Protein AF-A0A7I5ED40-F1 (afdb_monomer)

Nearest PDB structures (foldseek):
  3a6n-assembly1_A  TM=9.784E-01  e=9.076E-09  Homo sapiens
  8yti-assembly1_A  TM=9.655E-01  e=1.254E-08  Homo sapiens
  3azn-assembly1_E  TM=9.801E-01  e=4.278E-08  Homo sapiens
  7yyh-assembly1_E  TM=9.742E-01  e=5.539E-08  Homo sapiens
  7e8d-assembly1_E  TM=8.946E-01  e=2.551E-08  Homo sapiens

Solvent-accessible surface area (backbone atoms only — not comparable to full-atom values): 11734 Å² total; per-residue (Å²): 132,89,80,88,87,79,78,85,87,82,90,80,88,88,85,89,80,82,85,76,82,83,89,76,94,70,81,82,79,78,78,78,77,74,78,75,53,65,65,67,62,47,49,56,58,45,53,80,61,69,73,79,70,78,92,77,85,72,79,82,70,79,73,77,72,72,58,89,61,54,60,57,64,49,51,54,65,43,63,75,72,50,91,71,86,84,70,63,64,67,67,52,55,48,53,56,50,52,54,49,51,53,56,29,57,77,66,72,52,87,70,89,82,80,81,54,74,68,59,56,47,52,51,48,55,54,52,50,52,53,48,52,59,51,49,54,53,18,46,53,48,18,46,74,71,77,36,92,66,69,52,74,68,30,49,57,48,47,37,55,74,74,63,67,55,63,76,80,70,70,84,79,78,89,126

Structure (mmCIF, N/CA/C/O backbone):
data_AF-A0A7I5ED40-F1
#
_entry.id   AF-A0A7I5ED40-F1
#
loop_
_atom_site.group_PDB
_atom_site.id
_atom_site.type_symbol
_atom_site.label_atom_id
_atom_site.label_alt_id
_atom_site.label_comp_id
_atom_site.label_asym_id
_atom_site.label_entity_id
_atom_site.label_seq_id
_atom_site.pdbx_PDB_ins_code
_atom_site.Cartn_x
_atom_site.Cartn_y
_atom_site.Cartn_z
_atom_site.occupancy
_atom_site.B_iso_or_equiv
_atom_site.auth_seq_id
_atom_site.auth_comp_id
_atom_site.auth_asym_id
_atom_site.auth_atom_id
_atom_site.pdbx_PDB_model_num
ATOM 1 N N . MET A 1 1 ? -48.428 48.234 -7.638 1.00 41.47 1 MET A N 1
ATOM 2 C CA . MET A 1 1 ? -49.294 48.737 -6.546 1.00 41.47 1 MET A CA 1
ATOM 3 C C . MET A 1 1 ? -48.437 49.280 -5.404 1.00 41.47 1 MET A C 1
ATOM 5 O O . MET A 1 1 ? -47.266 48.934 -5.317 1.00 41.47 1 MET A O 1
ATOM 9 N N . VAL A 1 2 ? -49.031 50.152 -4.584 1.00 38.06 2 VAL A N 1
ATOM 10 C CA . VAL A 1 2 ? -48.532 50.754 -3.324 1.00 38.06 2 VAL A CA 1
ATOM 11 C C . VAL A 1 2 ? -47.872 49.691 -2.410 1.00 38.06 2 VAL A C 1
ATOM 13 O O . VAL A 1 2 ? -48.430 48.608 -2.305 1.00 38.06 2 VAL A O 1
ATOM 16 N N . CYS A 1 3 ? -46.697 49.815 -1.767 1.00 26.78 3 CYS A N 1
ATOM 17 C CA . CYS A 1 3 ? -45.784 50.915 -1.377 1.00 26.78 3 CYS A CA 1
ATOM 18 C C . CYS A 1 3 ? -46.059 51.608 -0.014 1.00 26.78 3 CYS A C 1
ATOM 20 O O . CYS A 1 3 ? -46.834 52.550 0.057 1.00 26.78 3 CYS A O 1
ATOM 22 N N . ARG A 1 4 ? -45.281 51.233 1.022 1.00 34.69 4 ARG A N 1
ATOM 23 C CA . ARG A 1 4 ? -45.055 51.941 2.315 1.00 34.69 4 ARG A CA 1
ATOM 24 C C . ARG A 1 4 ? -46.248 52.129 3.277 1.00 34.69 4 ARG A C 1
ATOM 26 O O . ARG A 1 4 ? -47.141 52.928 3.023 1.00 34.69 4 ARG A O 1
ATOM 33 N N . ARG A 1 5 ? -46.046 51.703 4.534 1.00 36.78 5 ARG A N 1
ATOM 34 C CA . ARG A 1 5 ? -45.871 52.670 5.644 1.00 36.78 5 ARG A CA 1
ATOM 35 C C . ARG A 1 5 ? -45.084 52.089 6.824 1.00 36.78 5 ARG A C 1
ATOM 37 O O . ARG A 1 5 ? -44.975 50.880 6.969 1.00 36.78 5 ARG A O 1
ATOM 44 N N . CYS A 1 6 ? -44.466 52.977 7.601 1.00 30.86 6 CYS A N 1
ATOM 45 C CA . CYS A 1 6 ? -43.566 52.682 8.717 1.00 30.86 6 CYS A CA 1
ATOM 46 C C . CYS A 1 6 ? -43.560 53.892 9.675 1.00 30.86 6 CYS A C 1
ATOM 48 O O . CYS A 1 6 ? -43.556 55.019 9.176 1.00 30.86 6 CYS A O 1
ATOM 50 N N . ARG A 1 7 ? -43.497 53.652 11.000 1.00 43.59 7 ARG A N 1
ATOM 51 C CA . ARG A 1 7 ? -43.426 54.654 12.103 1.00 43.59 7 ARG A CA 1
ATOM 52 C C . ARG A 1 7 ? -44.675 55.554 12.270 1.00 43.59 7 ARG A C 1
ATOM 54 O O . ARG A 1 7 ? -45.517 55.545 11.371 1.00 43.59 7 ARG A O 1
ATOM 61 N N . PRO A 1 8 ? -44.918 56.179 13.454 1.00 45.16 8 PRO A N 1
ATOM 62 C CA . PRO A 1 8 ? -44.031 57.036 14.299 1.00 45.16 8 PRO A CA 1
ATOM 63 C C . PRO A 1 8 ? -42.967 56.266 15.126 1.00 45.16 8 PRO A C 1
ATOM 65 O O . PRO A 1 8 ? -43.133 55.071 15.332 1.00 45.16 8 PRO A O 1
ATOM 68 N N . GLU A 1 9 ? -41.770 56.755 15.500 1.00 33.94 9 GLU A N 1
ATOM 69 C CA . GLU A 1 9 ? -41.314 58.021 16.147 1.00 33.94 9 GLU A CA 1
ATOM 70 C C . GLU A 1 9 ? -41.695 58.103 17.639 1.00 33.94 9 GLU A C 1
ATOM 72 O O . GLU A 1 9 ? -42.829 57.807 17.994 1.00 33.94 9 GLU A O 1
ATOM 77 N N . ARG A 1 10 ? -40.799 58.452 18.583 1.00 36.41 10 ARG A N 1
ATOM 78 C CA . ARG A 1 10 ? -39.797 59.559 18.639 1.00 36.41 10 ARG A CA 1
ATOM 79 C C . ARG A 1 10 ? -38.421 59.055 19.174 1.00 36.41 10 ARG A C 1
ATOM 81 O O . ARG A 1 10 ? -38.392 58.037 19.847 1.00 36.41 10 ARG A O 1
ATOM 88 N N . SER A 1 11 ? -37.256 59.533 18.699 1.00 31.27 11 SER A N 1
ATOM 89 C CA . SER A 1 11 ? -36.451 60.718 19.131 1.00 31.27 11 SER A CA 1
ATOM 90 C C . SER A 1 11 ? -35.784 60.555 20.520 1.00 31.27 11 SER A C 1
ATOM 92 O O . SER A 1 11 ? -36.450 60.062 21.417 1.00 31.27 11 SER A O 1
ATOM 94 N N . CYS A 1 12 ? -34.517 60.907 20.814 1.00 31.36 12 CYS A N 1
ATOM 95 C CA . CYS A 1 12 ? -33.424 61.657 20.136 1.00 31.36 12 CYS A CA 1
ATOM 96 C C . CYS A 1 12 ? -32.107 60.798 20.142 1.00 31.36 12 CYS A C 1
ATOM 98 O O . CYS A 1 12 ? -32.090 59.756 20.783 1.00 31.36 12 CYS A O 1
ATOM 100 N N . ARG A 1 13 ? -31.002 61.004 19.390 1.00 33.72 13 ARG A N 1
ATOM 101 C CA . ARG A 1 13 ? -30.008 62.117 19.326 1.00 33.72 13 ARG A CA 1
ATOM 102 C C . ARG A 1 13 ? -29.560 62.631 20.717 1.00 33.72 13 ARG A C 1
ATOM 104 O O . ARG A 1 13 ? -30.397 63.117 21.454 1.00 33.72 13 ARG A O 1
ATOM 111 N N . MET A 1 14 ? -28.287 62.645 21.132 1.00 34.00 14 MET A N 1
ATOM 112 C CA . MET A 1 14 ? -27.014 62.131 20.570 1.00 34.00 14 MET A CA 1
ATOM 113 C C . MET A 1 14 ? -26.289 61.300 21.683 1.00 34.00 14 MET A C 1
ATOM 115 O O . MET A 1 14 ? -27.005 60.617 22.399 1.00 34.00 14 MET A O 1
ATOM 119 N N . ALA A 1 15 ? -24.968 61.210 21.937 1.00 36.12 15 ALA A N 1
ATOM 120 C CA . ALA A 1 15 ? -23.735 61.801 21.386 1.00 36.12 15 ALA A CA 1
ATOM 121 C C . ALA A 1 15 ? -22.499 60.894 21.645 1.00 36.12 15 ALA A C 1
ATOM 123 O O . ALA A 1 15 ? -22.618 59.823 22.232 1.00 36.12 15 ALA A O 1
ATOM 124 N N . ARG A 1 16 ? -21.300 61.317 21.204 1.00 42.22 16 ARG A N 1
ATOM 125 C CA . ARG A 1 16 ? -20.035 60.548 21.275 1.00 42.22 16 ARG A CA 1
ATOM 126 C C . ARG A 1 16 ? -19.093 61.078 22.367 1.00 42.22 16 ARG A C 1
ATOM 128 O O . ARG A 1 16 ? -18.228 61.903 22.082 1.00 42.22 16 ARG A O 1
ATOM 135 N N . THR A 1 17 ? -19.209 60.584 23.597 1.00 41.56 17 THR A N 1
ATOM 136 C CA . THR A 1 17 ? -18.250 60.872 24.680 1.00 41.56 17 THR A CA 1
ATOM 137 C C . THR A 1 17 ? -17.068 59.899 24.656 1.00 41.56 17 THR A C 1
ATOM 139 O O . THR A 1 17 ? -17.236 58.684 24.733 1.00 41.56 17 THR A O 1
ATOM 142 N N . LYS A 1 18 ? -15.840 60.427 24.564 1.00 43.34 18 LYS A N 1
ATOM 143 C CA . LYS A 1 18 ? -14.621 59.644 24.823 1.00 43.34 18 LYS A CA 1
ATOM 144 C C . LYS A 1 18 ? -14.507 59.436 26.336 1.00 43.34 18 LYS A C 1
ATOM 146 O O . LYS A 1 18 ? -14.316 60.415 27.051 1.00 43.34 18 LYS A O 1
ATOM 151 N N . GLN A 1 19 ? -14.581 58.200 26.825 1.00 42.62 19 GLN A N 1
ATOM 152 C CA . GLN A 1 19 ? -14.144 57.915 28.194 1.00 42.62 19 GLN A CA 1
ATOM 153 C C . GLN A 1 19 ? -12.615 58.026 28.254 1.00 42.62 19 GLN A C 1
ATOM 155 O O . GLN A 1 19 ? -11.911 57.377 27.480 1.00 42.62 19 GLN A O 1
ATOM 160 N N . MET A 1 20 ? -12.106 58.879 29.143 1.00 41.22 20 MET A N 1
ATOM 161 C CA . MET A 1 20 ? -10.678 58.967 29.446 1.00 41.22 20 MET A CA 1
ATOM 162 C C . MET A 1 20 ? -10.322 58.000 30.577 1.00 41.22 20 MET A C 1
ATOM 164 O O . MET A 1 20 ? -11.090 57.825 31.521 1.00 41.22 20 MET A O 1
ATOM 168 N N . LEU A 1 21 ? -9.142 57.388 30.482 1.00 40.12 21 LEU A N 1
ATOM 169 C CA . LEU A 1 21 ? -8.580 56.552 31.541 1.00 40.12 21 LEU A CA 1
ATOM 170 C C . LEU A 1 21 ? -8.096 57.440 32.703 1.00 40.12 21 LEU A C 1
ATOM 172 O O . LEU A 1 21 ? -7.339 58.378 32.447 1.00 40.12 21 LEU A O 1
ATOM 176 N N . PRO A 1 22 ? -8.458 57.153 33.968 1.00 45.31 22 PRO A N 1
ATOM 177 C CA . PRO A 1 22 ? -7.887 57.852 35.114 1.00 45.31 22 PRO A CA 1
ATOM 178 C C . PRO A 1 22 ? -6.393 57.536 35.260 1.00 45.31 22 PRO A C 1
ATOM 180 O O . PRO A 1 22 ? -6.004 56.377 35.416 1.00 45.31 22 PRO A O 1
ATOM 183 N N . SER A 1 23 ? -5.542 58.560 35.253 1.00 42.34 23 SER A N 1
ATOM 184 C CA . SER A 1 23 ? -4.113 58.407 35.537 1.00 42.34 23 SER A CA 1
ATOM 185 C C . SER A 1 23 ? -3.891 58.106 37.022 1.00 42.34 23 SER A C 1
ATOM 187 O O . SER A 1 23 ? -4.091 58.980 37.865 1.00 42.34 23 SER A O 1
ATOM 189 N N . SER A 1 24 ? -3.445 56.890 37.349 1.00 41.91 24 SER A N 1
ATOM 190 C CA . SER A 1 24 ? -3.051 56.510 38.711 1.00 41.91 24 SER A CA 1
ATOM 191 C C . SER A 1 24 ? -1.561 56.175 38.764 1.00 41.91 24 SER A C 1
ATOM 193 O O . SER A 1 24 ? -1.132 55.085 38.386 1.00 41.91 24 SER A O 1
ATOM 195 N N . SER A 1 25 ? -0.760 57.129 39.232 1.00 49.91 25 SER A N 1
ATOM 196 C CA . SER A 1 25 ? 0.665 56.947 39.498 1.00 49.91 25 SER A CA 1
ATOM 197 C C . SER A 1 25 ? 0.868 56.098 40.756 1.00 49.91 25 SER A C 1
ATOM 199 O O . SER A 1 25 ? 0.786 56.579 41.885 1.00 49.91 25 SER A O 1
ATOM 201 N N . ARG A 1 26 ? 1.170 54.810 40.568 1.00 44.41 26 ARG A N 1
ATOM 202 C CA . ARG A 1 26 ? 1.695 53.932 41.623 1.00 44.41 26 ARG A CA 1
ATOM 203 C C . ARG A 1 26 ? 2.962 53.245 41.106 1.00 44.41 26 ARG A C 1
ATOM 205 O O . ARG A 1 26 ? 2.903 52.651 40.029 1.00 44.41 26 ARG A O 1
ATOM 212 N N . PRO A 1 27 ? 4.102 53.325 41.815 1.00 44.50 27 PRO A N 1
ATOM 213 C CA . PRO A 1 27 ? 5.314 52.641 41.384 1.00 44.50 27 PRO A CA 1
ATOM 214 C C . PRO A 1 27 ? 5.107 51.120 41.457 1.00 44.50 27 PRO A C 1
ATOM 216 O O . PRO A 1 27 ? 4.433 50.644 42.377 1.00 44.50 27 PRO A O 1
ATOM 219 N N . PRO A 1 28 ? 5.687 50.332 40.535 1.00 45.03 28 PRO A N 1
ATOM 220 C CA . PRO A 1 28 ? 5.631 48.882 40.629 1.00 45.03 28 PRO A CA 1
ATOM 221 C C . PRO A 1 28 ? 6.401 48.431 41.874 1.00 45.03 28 PRO A C 1
ATOM 223 O O . PRO A 1 28 ? 7.618 48.601 41.964 1.00 45.03 28 PRO A O 1
ATOM 226 N N . THR A 1 29 ? 5.701 47.837 42.841 1.00 45.94 29 THR A N 1
ATOM 227 C CA . THR A 1 29 ? 6.330 47.191 43.995 1.00 45.94 29 THR A CA 1
ATOM 228 C C . THR A 1 29 ? 7.184 46.030 43.502 1.00 45.94 29 THR A C 1
ATOM 230 O O . THR A 1 29 ? 6.680 44.968 43.138 1.00 45.94 29 THR A O 1
ATOM 233 N N . ALA A 1 30 ? 8.500 46.247 43.460 1.00 46.81 30 ALA A N 1
ATOM 234 C CA . ALA A 1 30 ? 9.454 45.263 42.978 1.00 46.81 30 ALA A CA 1
ATOM 235 C C . ALA A 1 30 ? 9.364 43.984 43.823 1.00 46.81 30 ALA A C 1
ATOM 237 O O . ALA A 1 30 ? 9.847 43.934 44.957 1.00 46.81 30 ALA A O 1
ATOM 238 N N . ILE A 1 31 ? 8.754 42.938 43.256 1.00 50.62 31 ILE A N 1
ATOM 239 C CA . ILE A 1 31 ? 8.714 41.606 43.857 1.00 50.62 31 ILE A CA 1
ATOM 240 C C . ILE A 1 31 ? 10.157 41.107 43.922 1.00 50.62 31 ILE A C 1
ATOM 242 O O . ILE A 1 31 ? 10.695 40.578 42.945 1.00 50.62 31 ILE A O 1
ATOM 246 N N . LYS A 1 32 ? 10.795 41.281 45.086 1.00 47.28 32 LYS A N 1
ATOM 247 C CA . LYS A 1 32 ? 12.092 40.680 45.395 1.00 47.28 32 LYS A CA 1
ATOM 248 C C . LYS A 1 32 ? 11.940 39.167 45.265 1.00 47.28 32 LYS A C 1
ATOM 250 O O . LYS A 1 32 ? 11.475 38.504 46.190 1.00 47.28 32 LYS A O 1
ATOM 255 N N . ARG A 1 33 ? 12.353 38.620 44.116 1.00 51.00 33 ARG A N 1
ATOM 256 C CA . ARG A 1 33 ? 12.589 37.186 43.930 1.00 51.00 33 ARG A CA 1
ATOM 257 C C . ARG A 1 33 ? 13.675 36.774 44.920 1.00 51.00 33 ARG A C 1
ATOM 259 O O . ARG A 1 33 ? 14.858 36.859 44.607 1.00 51.00 33 ARG A O 1
ATOM 266 N N . GLN A 1 34 ? 13.273 36.367 46.122 1.00 56.38 34 GLN A N 1
ATOM 267 C CA . GLN A 1 34 ? 14.192 35.774 47.083 1.00 56.38 34 GLN A CA 1
ATOM 268 C C . GLN A 1 34 ? 14.782 34.524 46.433 1.00 56.38 34 GLN A C 1
ATOM 270 O O . GLN A 1 34 ? 14.069 33.555 46.160 1.00 56.38 34 GLN A O 1
ATOM 275 N N . VAL A 1 35 ? 16.081 34.562 46.141 1.00 60.94 35 VAL A N 1
ATOM 276 C CA . VAL A 1 35 ? 16.808 33.397 45.647 1.00 60.94 35 VAL A CA 1
ATOM 277 C C . VAL A 1 35 ? 16.924 32.428 46.816 1.00 60.94 35 VAL A C 1
ATOM 279 O O . VAL A 1 35 ? 17.823 32.545 47.643 1.00 60.94 35 VAL A O 1
ATOM 282 N N . ILE A 1 36 ? 15.966 31.502 46.916 1.00 60.88 36 ILE A N 1
ATOM 283 C CA . ILE A 1 36 ? 16.003 30.423 47.905 1.00 60.88 36 ILE A CA 1
ATOM 284 C C . ILE A 1 36 ? 17.318 29.663 47.678 1.00 60.88 36 ILE A C 1
ATOM 286 O O . ILE A 1 36 ? 17.487 29.099 46.590 1.00 60.88 36 ILE A O 1
ATOM 290 N N . PRO A 1 37 ? 18.251 29.648 48.651 1.00 60.81 37 PRO A N 1
ATOM 291 C CA . PRO A 1 37 ? 19.547 29.016 48.461 1.00 60.81 37 PRO A CA 1
ATOM 292 C C . PRO A 1 37 ? 19.359 27.526 48.174 1.00 60.81 37 PRO A C 1
ATOM 294 O O . PRO A 1 37 ? 18.481 26.878 48.754 1.00 60.81 37 PRO A O 1
ATOM 297 N N . LEU A 1 38 ? 20.187 26.985 47.273 1.00 59.31 38 LEU A N 1
ATOM 298 C CA . LEU A 1 38 ? 20.064 25.612 46.769 1.00 59.31 38 LEU A CA 1
ATOM 299 C C . LEU A 1 38 ? 19.928 24.582 47.897 1.00 59.31 38 LEU A C 1
ATOM 301 O O . LEU A 1 38 ? 19.100 23.683 47.786 1.00 59.31 38 LEU A O 1
ATOM 305 N N . ASN A 1 39 ? 20.643 24.774 49.006 1.00 58.06 39 ASN A N 1
ATOM 306 C CA . ASN A 1 39 ? 20.620 23.900 50.179 1.00 58.06 39 ASN A CA 1
ATOM 307 C C . ASN A 1 39 ? 19.201 23.732 50.753 1.00 58.06 39 ASN A C 1
ATOM 309 O O . ASN A 1 39 ? 18.724 22.605 50.833 1.00 58.06 39 ASN A O 1
ATOM 313 N N . ARG A 1 40 ? 18.444 24.818 50.980 1.00 58.53 40 ARG A N 1
ATOM 314 C CA . ARG A 1 40 ? 17.039 24.753 51.450 1.00 58.53 40 ARG A CA 1
ATOM 315 C C . ARG A 1 40 ? 16.104 24.068 50.438 1.00 58.53 40 ARG A C 1
ATOM 317 O O . ARG A 1 40 ? 15.095 23.456 50.799 1.00 58.53 40 ARG A O 1
ATOM 324 N N . ARG A 1 41 ? 16.452 24.125 49.148 1.00 54.25 41 ARG A N 1
ATOM 325 C CA . ARG A 1 41 ? 15.742 23.447 48.047 1.00 54.25 41 ARG A CA 1
ATOM 326 C C . ARG A 1 41 ? 16.116 21.961 47.910 1.00 54.25 41 ARG A C 1
ATOM 328 O O . ARG A 1 41 ? 15.346 21.185 47.347 1.00 54.25 41 ARG A O 1
ATOM 335 N N . LEU A 1 42 ? 17.281 21.568 48.426 1.00 56.88 42 LEU A N 1
ATOM 336 C CA . LEU A 1 42 ? 17.754 20.186 48.536 1.00 56.88 42 LEU A CA 1
ATOM 337 C C . LEU A 1 42 ? 17.281 19.532 49.842 1.00 56.88 42 LEU A C 1
ATOM 339 O O . LEU A 1 42 ? 16.935 18.358 49.826 1.00 56.88 42 LEU A O 1
ATOM 343 N N . GLU A 1 43 ? 17.199 20.283 50.941 1.00 58.16 43 GLU A N 1
ATOM 344 C CA . GLU A 1 43 ? 16.625 19.865 52.228 1.00 58.16 43 GLU A CA 1
ATOM 345 C C . GLU A 1 43 ? 15.150 19.493 52.077 1.00 58.16 43 GLU A C 1
ATOM 347 O O . GLU A 1 43 ? 14.774 18.370 52.398 1.00 58.16 43 GLU A O 1
ATOM 352 N N . THR A 1 44 ? 14.334 20.368 51.483 1.00 58.06 44 THR A N 1
ATOM 353 C CA . THR A 1 44 ? 12.918 20.071 51.184 1.00 58.06 44 THR A CA 1
ATOM 354 C C . THR A 1 44 ? 12.763 18.856 50.259 1.00 58.06 44 THR A C 1
ATOM 356 O O . THR A 1 44 ? 11.929 17.992 50.518 1.00 58.06 44 THR A O 1
ATOM 359 N N . LYS A 1 45 ? 13.625 18.703 49.239 1.00 59.06 45 LYS A N 1
ATOM 360 C CA . LYS A 1 45 ? 13.678 17.494 48.389 1.00 59.06 45 LYS A CA 1
ATOM 361 C C . LYS A 1 45 ? 14.229 16.236 49.079 1.00 59.06 45 LYS A C 1
ATOM 363 O O . LYS A 1 45 ? 13.982 15.144 48.577 1.00 59.06 45 LYS A O 1
ATOM 368 N N . ARG A 1 46 ? 14.988 16.361 50.172 1.00 55.91 46 ARG A N 1
ATOM 369 C CA . ARG A 1 46 ? 15.464 15.236 50.997 1.00 55.91 46 ARG A CA 1
ATOM 370 C C . ARG A 1 46 ? 14.427 14.829 52.040 1.00 55.91 46 ARG A C 1
ATOM 372 O O . ARG A 1 46 ? 14.286 13.642 52.292 1.00 55.91 46 ARG A O 1
ATOM 379 N N . GLN A 1 47 ? 13.693 15.781 52.610 1.00 54.41 47 GLN A N 1
ATOM 380 C CA . GLN A 1 47 ? 12.591 15.521 53.541 1.00 54.41 47 GLN A CA 1
ATOM 381 C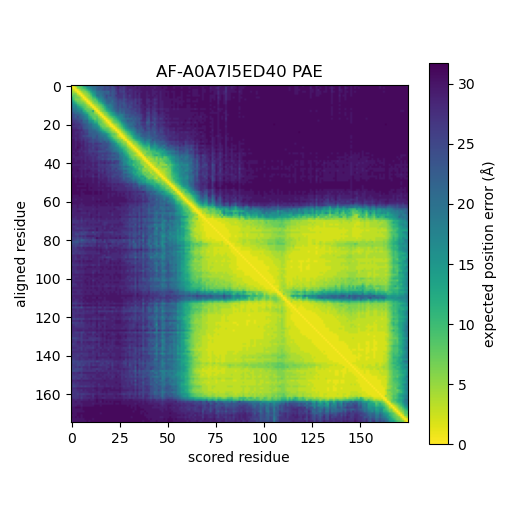 C . GLN A 1 47 ? 11.447 14.784 52.827 1.00 54.41 47 GLN A C 1
ATOM 383 O O . GLN A 1 47 ? 11.073 13.706 53.276 1.00 54.41 47 GLN A O 1
ATOM 388 N N . LEU A 1 48 ? 11.047 15.248 51.633 1.00 56.03 48 LEU A N 1
ATOM 389 C CA . LEU A 1 48 ? 10.141 14.559 50.684 1.00 56.03 48 LEU A CA 1
ATOM 390 C C . LEU A 1 48 ? 10.695 13.240 50.085 1.00 56.03 48 LEU A C 1
ATOM 392 O O . LEU A 1 48 ? 10.238 12.803 49.034 1.00 56.03 48 LEU A O 1
ATOM 396 N N . ARG A 1 49 ? 11.750 12.674 50.680 1.00 51.78 49 ARG A N 1
ATOM 397 C CA . ARG A 1 49 ? 12.370 11.381 50.335 1.00 51.78 49 ARG A CA 1
ATOM 398 C C . ARG A 1 49 ? 12.803 10.579 51.569 1.00 51.78 49 ARG A C 1
ATOM 400 O O . ARG A 1 49 ? 13.497 9.576 51.433 1.00 51.78 49 ARG A O 1
ATOM 407 N N . LYS A 1 50 ? 12.485 11.059 52.777 1.00 48.09 50 LYS A N 1
ATOM 408 C CA . LYS A 1 50 ? 12.860 10.424 54.055 1.00 48.09 50 LYS A CA 1
ATOM 409 C C . LYS A 1 50 ? 11.640 9.961 54.862 1.00 48.09 50 LYS A C 1
ATOM 411 O O . LYS A 1 50 ? 11.803 9.337 55.902 1.00 48.09 50 LYS A O 1
ATOM 416 N N . THR A 1 51 ? 10.442 10.259 54.368 1.00 45.47 51 THR A N 1
ATOM 417 C CA . THR A 1 51 ? 9.154 9.690 54.789 1.00 45.47 51 THR A CA 1
ATOM 418 C C . THR A 1 51 ? 8.856 8.343 54.136 1.00 45.47 51 THR A C 1
ATOM 420 O O . THR A 1 51 ? 8.017 7.603 54.630 1.00 45.47 51 THR A O 1
ATOM 423 N N . ASP A 1 52 ? 9.549 8.022 53.044 1.00 48.50 52 ASP A N 1
ATOM 424 C CA . ASP A 1 52 ? 9.189 6.946 52.116 1.00 48.50 52 ASP A CA 1
ATOM 425 C C . ASP A 1 52 ? 9.821 5.614 52.577 1.00 48.50 52 ASP A C 1
ATOM 427 O O . ASP A 1 52 ? 10.603 4.979 51.866 1.00 48.50 52 ASP A O 1
ATOM 431 N N . GLY A 1 53 ? 9.561 5.252 53.837 1.00 47.91 53 GLY A N 1
ATOM 432 C CA . GLY A 1 53 ? 10.097 4.075 54.515 1.00 47.91 53 GLY A CA 1
ATOM 433 C C . GLY A 1 53 ? 8.986 3.101 54.893 1.00 47.91 53 GLY A C 1
ATOM 434 O O . GLY A 1 53 ? 8.254 3.364 55.841 1.00 47.91 53 GLY A O 1
ATOM 435 N N . ALA A 1 54 ? 8.945 1.967 54.185 1.00 49.81 54 ALA A N 1
ATOM 436 C CA . ALA A 1 54 ? 7.844 0.997 54.125 1.00 49.81 54 ALA A CA 1
ATOM 437 C C . ALA A 1 54 ? 6.584 1.492 53.373 1.00 49.81 54 ALA A C 1
ATOM 439 O O . ALA A 1 54 ? 6.298 2.682 53.296 1.00 49.81 54 ALA A O 1
ATOM 440 N N . ASP A 1 55 ? 5.875 0.528 52.779 1.00 50.56 55 ASP A N 1
ATOM 441 C CA . ASP A 1 55 ? 4.521 0.628 52.214 1.00 50.56 55 ASP A CA 1
ATOM 442 C C . ASP A 1 55 ? 4.261 1.653 51.082 1.00 50.56 55 ASP A C 1
ATOM 444 O O . ASP A 1 55 ? 3.259 2.365 51.084 1.00 50.56 55 ASP A O 1
ATOM 448 N N . GLU A 1 56 ? 5.098 1.647 50.032 1.00 44.84 56 GLU A N 1
ATOM 449 C CA . GLU A 1 56 ? 4.774 2.252 48.718 1.0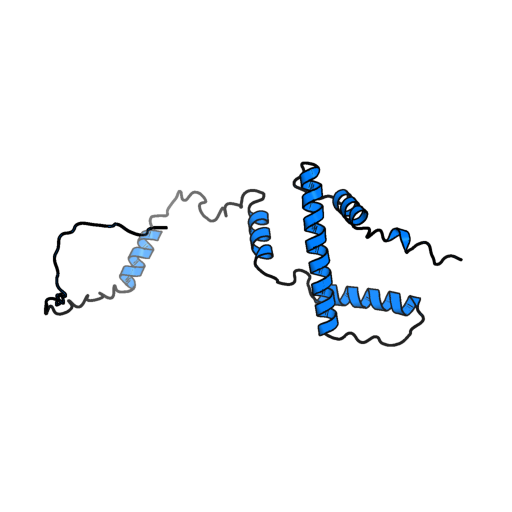0 44.84 56 GLU A CA 1
ATOM 450 C C . GLU A 1 56 ? 4.311 1.151 47.721 1.00 44.84 56 GLU A C 1
ATOM 452 O O . GLU A 1 56 ? 5.133 0.364 47.229 1.00 44.84 56 GLU A O 1
ATOM 457 N N . PRO A 1 57 ? 2.996 1.000 47.451 1.00 46.16 57 PRO A N 1
ATOM 458 C CA . PRO A 1 57 ? 2.439 -0.216 46.854 1.00 46.16 57 PRO A CA 1
ATOM 459 C C . PRO A 1 57 ? 2.492 -0.223 45.317 1.00 46.16 57 PRO A C 1
ATOM 461 O O . PRO A 1 57 ? 1.484 -0.040 44.634 1.00 46.16 57 PRO A O 1
ATOM 464 N N . ALA A 1 58 ? 3.670 -0.510 44.758 1.00 55.69 58 ALA A N 1
ATOM 465 C CA . ALA A 1 58 ? 3.870 -0.832 43.335 1.00 55.69 58 ALA A CA 1
ATOM 466 C C . ALA A 1 58 ? 3.388 0.238 42.322 1.00 55.69 58 ALA A C 1
ATOM 468 O O . ALA A 1 58 ? 3.144 -0.064 41.149 1.00 55.69 58 ALA A O 1
ATOM 469 N N . ILE A 1 59 ? 3.305 1.512 42.727 1.00 51.03 59 ILE A N 1
ATOM 470 C CA . ILE A 1 59 ? 2.796 2.624 41.899 1.00 51.03 59 ILE A CA 1
ATOM 471 C C . ILE A 1 59 ? 3.754 2.993 40.740 1.00 51.03 59 ILE A C 1
ATOM 473 O O . ILE A 1 59 ? 3.393 3.718 39.804 1.00 51.03 59 ILE A O 1
ATOM 477 N N . LEU A 1 60 ? 4.954 2.403 40.698 1.00 57.88 60 LEU A N 1
ATOM 478 C CA . LEU A 1 60 ? 5.873 2.500 39.565 1.00 57.88 60 LEU A CA 1
ATOM 479 C C . LEU A 1 60 ? 5.395 1.725 38.319 1.00 57.88 60 LEU A C 1
ATOM 481 O O . LEU A 1 60 ? 5.876 0.644 37.991 1.00 57.88 60 LEU A O 1
ATOM 485 N N . ARG A 1 61 ? 4.600 2.427 37.502 1.00 53.34 61 ARG A N 1
ATOM 486 C CA . ARG A 1 61 ? 4.507 2.254 36.034 1.00 53.34 61 ARG A CA 1
ATOM 487 C C . ARG A 1 61 ? 3.767 1.012 35.524 1.00 53.34 61 ARG A C 1
ATOM 489 O O . ARG A 1 61 ? 4.103 0.492 34.458 1.00 53.34 61 ARG A O 1
ATOM 496 N N . ALA A 1 62 ? 2.649 0.653 36.149 1.00 57.25 62 ALA A N 1
ATOM 497 C CA . ALA A 1 62 ? 1.571 -0.019 35.421 1.00 57.25 62 ALA A CA 1
ATOM 498 C C . ALA A 1 62 ? 0.998 0.932 34.340 1.00 57.25 62 ALA A C 1
ATOM 500 O O . ALA A 1 62 ? -0.024 1.591 34.544 1.00 57.25 62 ALA A O 1
ATOM 501 N N . LEU A 1 63 ? 1.681 1.050 33.191 1.00 64.25 63 LEU A N 1
ATOM 502 C CA . LEU A 1 63 ? 1.228 1.830 32.034 1.00 64.25 63 LEU A CA 1
ATOM 503 C C . LEU A 1 63 ? -0.097 1.245 31.538 1.00 64.25 63 LEU A C 1
ATOM 505 O O . LEU A 1 63 ? -0.121 0.260 30.801 1.00 64.25 63 LEU A O 1
ATOM 509 N N . LYS A 1 64 ? -1.202 1.849 31.992 1.00 73.94 64 LYS A N 1
ATOM 510 C CA . LYS A 1 64 ? -2.570 1.363 31.800 1.00 73.94 64 LYS A CA 1
ATOM 511 C C . LYS A 1 64 ? -2.850 1.161 30.315 1.00 73.94 64 LYS A C 1
ATOM 513 O O . LYS A 1 64 ? -3.078 2.128 29.586 1.00 73.94 64 LYS A O 1
ATOM 518 N N . GLN A 1 65 ? -2.800 -0.099 29.876 1.00 75.94 65 GLN A N 1
ATOM 519 C CA . GLN A 1 65 ? -2.896 -0.437 28.461 1.00 75.94 65 GLN A CA 1
ATOM 520 C C . GLN A 1 65 ? -4.198 0.137 27.879 1.00 75.94 65 GLN A C 1
ATOM 522 O O . GLN A 1 65 ? -5.256 0.026 28.513 1.00 75.94 65 GLN A O 1
ATOM 527 N N . PRO A 1 66 ? -4.156 0.775 26.694 1.00 79.31 66 PRO A N 1
ATOM 528 C CA . PRO A 1 66 ? -5.363 1.286 26.065 1.00 79.31 66 PRO A CA 1
ATOM 529 C C . PRO A 1 66 ? -6.329 0.123 25.818 1.00 79.31 66 PRO A C 1
ATOM 531 O O . PRO A 1 66 ? -5.916 -0.934 25.338 1.00 79.31 66 PRO A O 1
ATOM 534 N N . LYS A 1 67 ? -7.620 0.315 26.135 1.00 83.88 67 LYS A N 1
ATOM 535 C CA . LYS A 1 67 ? -8.658 -0.701 25.887 1.00 83.88 67 LYS A CA 1
ATOM 536 C C . LYS A 1 67 ? -8.569 -1.192 24.433 1.00 83.88 67 LYS A C 1
ATOM 538 O O . LYS A 1 67 ? -8.288 -0.396 23.532 1.00 83.88 67 LYS A O 1
ATOM 543 N N . LYS A 1 68 ? -8.829 -2.484 24.199 1.00 83.19 68 LYS A N 1
ATOM 544 C CA . LYS A 1 68 ? -8.828 -3.085 22.850 1.00 83.19 68 LYS A CA 1
ATOM 545 C C . LYS A 1 68 ? -9.646 -2.208 21.884 1.00 83.19 68 LYS A C 1
ATOM 547 O O . LYS A 1 68 ? -10.705 -1.707 22.251 1.00 83.19 68 LYS A O 1
ATOM 552 N N . GLY A 1 69 ? -9.106 -1.952 20.692 1.00 86.50 69 GLY A N 1
ATOM 553 C CA . GLY A 1 69 ? -9.668 -1.014 19.708 1.00 86.50 69 GLY A CA 1
ATOM 554 C C . GLY A 1 69 ? -9.243 0.458 19.860 1.00 86.50 69 GLY A C 1
ATOM 555 O O . GLY A 1 69 ? -9.126 1.145 18.853 1.00 86.50 69 GLY A O 1
ATOM 556 N N . VAL A 1 70 ? -8.911 0.961 21.059 1.00 93.06 70 VAL A N 1
ATOM 557 C CA . VAL A 1 70 ? -8.555 2.391 21.256 1.00 93.06 70 VAL A CA 1
ATOM 558 C C . VAL A 1 70 ? -7.254 2.783 20.544 1.00 93.06 70 VAL A C 1
ATOM 560 O O . VAL A 1 70 ? -7.129 3.923 20.095 1.00 93.06 70 VAL A O 1
ATOM 563 N N . LYS A 1 71 ? -6.300 1.849 20.407 1.00 92.44 71 LYS A N 1
ATOM 564 C CA . LYS A 1 71 ? -5.072 2.049 19.619 1.00 92.44 71 LYS A CA 1
ATOM 565 C C . LYS A 1 71 ? -5.394 2.167 18.117 1.00 92.44 71 LYS A C 1
ATOM 567 O O . LYS A 1 71 ? -5.116 3.213 17.540 1.00 92.44 71 LYS A O 1
ATOM 572 N N . ALA A 1 72 ? -6.120 1.200 17.550 1.00 93.69 72 ALA A N 1
ATOM 573 C CA . ALA A 1 72 ? -6.567 1.232 16.152 1.00 93.69 72 ALA A CA 1
ATOM 574 C C . ALA A 1 72 ? -7.404 2.486 15.825 1.00 93.69 72 ALA A C 1
ATOM 576 O O . ALA A 1 72 ? -7.145 3.175 14.846 1.00 93.69 72 ALA A O 1
ATOM 577 N N . LEU A 1 73 ? -8.340 2.875 16.699 1.00 95.31 73 LEU A N 1
ATOM 578 C CA . LEU A 1 73 ? -9.117 4.114 16.553 1.00 95.31 73 LEU A CA 1
ATOM 579 C C . LEU A 1 73 ? -8.278 5.395 16.705 1.00 95.31 73 LEU A C 1
ATOM 581 O O . LEU A 1 73 ? -8.779 6.482 16.421 1.00 95.31 73 LEU A O 1
ATOM 585 N N . ARG A 1 74 ? -7.036 5.332 17.196 1.00 95.44 74 ARG A N 1
ATOM 586 C CA . ARG A 1 74 ? -6.084 6.455 17.154 1.00 95.44 74 ARG A CA 1
ATOM 587 C C . ARG A 1 74 ? -5.302 6.452 15.841 1.00 95.44 74 ARG A C 1
ATOM 589 O O . ARG A 1 74 ? -5.128 7.518 15.267 1.00 95.44 74 ARG A O 1
ATOM 596 N N . GLU A 1 75 ? -4.889 5.276 15.381 1.00 95.69 75 GLU A N 1
ATOM 597 C CA . GLU A 1 75 ? -4.129 5.057 14.143 1.00 95.69 75 GLU A CA 1
ATOM 598 C C . GLU A 1 75 ? -4.957 5.400 12.898 1.00 95.69 75 GLU A C 1
ATOM 600 O O . GLU A 1 75 ? -4.514 6.205 12.087 1.00 95.69 75 GLU A O 1
ATOM 605 N N . ILE A 1 76 ? -6.209 4.937 12.810 1.00 95.69 76 ILE A N 1
ATOM 606 C CA . ILE A 1 76 ? -7.156 5.315 11.744 1.00 95.69 76 ILE A CA 1
ATOM 607 C C . ILE A 1 76 ? -7.282 6.846 11.653 1.00 95.69 76 ILE A C 1
ATOM 609 O O . ILE A 1 76 ? -7.071 7.431 10.598 1.00 95.69 76 ILE A O 1
ATOM 613 N N . ARG A 1 77 ? -7.511 7.528 12.785 1.00 96.94 77 ARG A N 1
ATOM 614 C CA . ARG A 1 77 ? -7.588 9.002 12.836 1.00 96.94 77 ARG A CA 1
ATOM 615 C C . ARG A 1 77 ? -6.243 9.713 12.627 1.00 96.94 77 ARG A C 1
ATOM 617 O O . ARG A 1 77 ? -6.239 10.938 12.551 1.00 96.94 77 ARG A O 1
ATOM 624 N N . HIS A 1 78 ? -5.118 9.005 12.591 1.00 96.69 78 HIS A N 1
ATOM 625 C CA . HIS A 1 78 ? -3.818 9.568 12.227 1.00 96.69 78 HIS A CA 1
ATOM 626 C C . HIS A 1 78 ? -3.619 9.483 10.713 1.00 96.69 78 HIS A C 1
ATOM 628 O O . HIS A 1 78 ? -3.427 10.523 10.086 1.00 96.69 78 HIS A O 1
ATOM 634 N N . PHE A 1 79 ? -3.755 8.286 10.140 1.00 96.50 79 PHE A N 1
ATOM 635 C CA . PHE A 1 79 ? -3.587 8.029 8.706 1.00 96.50 79 PHE A CA 1
ATOM 636 C C . PHE A 1 79 ? -4.712 8.622 7.837 1.00 96.50 79 PHE A C 1
ATOM 638 O O . PHE A 1 79 ? -4.531 8.805 6.646 1.00 96.50 79 PHE A O 1
ATOM 645 N N . GLN A 1 80 ? -5.855 8.997 8.423 1.00 96.25 80 GLN A N 1
ATOM 646 C CA . GLN A 1 80 ? -6.887 9.814 7.758 1.00 96.25 80 GLN A CA 1
ATOM 647 C C . GLN A 1 80 ? -6.615 11.333 7.806 1.00 96.25 80 GLN A C 1
ATOM 649 O O . GLN A 1 80 ? -7.444 12.116 7.347 1.00 96.25 80 GLN A O 1
ATOM 654 N N . ARG A 1 81 ? -5.505 11.782 8.413 1.00 96.94 81 ARG A N 1
ATOM 655 C CA . ARG A 1 81 ? -5.107 13.206 8.453 1.00 96.94 81 ARG A CA 1
ATOM 656 C C . ARG A 1 81 ? -3.749 13.490 7.829 1.00 96.94 81 ARG A C 1
ATOM 658 O O . ARG A 1 81 ? -3.515 14.629 7.440 1.00 96.94 81 ARG A O 1
ATOM 665 N N . THR A 1 82 ? -2.852 12.510 7.798 1.00 96.12 82 THR A N 1
ATOM 666 C CA . THR A 1 82 ? -1.584 12.616 7.077 1.00 96.12 82 THR A CA 1
ATOM 667 C C . THR A 1 82 ? -1.644 11.794 5.798 1.00 96.12 82 THR A C 1
ATOM 669 O O . THR A 1 82 ? -2.407 10.839 5.703 1.00 96.12 82 THR A O 1
ATOM 672 N N . THR A 1 83 ? -0.859 12.190 4.802 1.00 94.94 83 THR A N 1
ATOM 673 C CA . THR A 1 83 ? -0.768 11.531 3.490 1.00 94.94 83 THR A CA 1
ATOM 674 C C . THR A 1 83 ? 0.632 10.946 3.297 1.00 94.94 83 THR A C 1
ATOM 676 O O . THR A 1 83 ? 1.239 11.082 2.237 1.00 94.94 83 THR A O 1
ATOM 679 N N . ASP A 1 84 ? 1.185 10.382 4.372 1.00 95.12 84 ASP A N 1
ATOM 680 C CA . ASP A 1 84 ? 2.516 9.778 4.384 1.00 95.12 84 ASP A CA 1
ATOM 681 C C . ASP A 1 84 ? 2.462 8.386 3.746 1.00 95.12 84 ASP A C 1
ATOM 683 O O . ASP A 1 84 ? 1.562 7.602 4.048 1.00 95.12 84 ASP A O 1
ATOM 687 N N . LEU A 1 85 ? 3.450 8.054 2.912 1.00 95.69 85 LEU A N 1
ATOM 688 C CA . LEU A 1 85 ? 3.580 6.712 2.339 1.00 95.69 85 LEU A CA 1
ATOM 689 C C . LEU A 1 85 ? 3.855 5.679 3.441 1.00 95.69 85 LEU A C 1
ATOM 691 O O . LEU A 1 85 ? 4.826 5.794 4.195 1.00 95.69 85 LEU A O 1
ATOM 695 N N . LEU A 1 86 ? 3.001 4.662 3.511 1.00 96.00 86 LEU A N 1
ATOM 696 C CA . LEU A 1 86 ? 2.986 3.636 4.549 1.00 96.00 86 LEU A CA 1
ATOM 697 C C . LEU A 1 86 ? 3.887 2.444 4.203 1.00 96.00 86 LEU A C 1
ATOM 699 O O . LEU A 1 86 ? 4.355 1.747 5.108 1.00 96.00 86 LEU A O 1
ATOM 703 N N . ILE A 1 87 ? 4.154 2.192 2.915 1.00 96.12 87 ILE A N 1
ATOM 704 C CA . ILE A 1 87 ? 5.041 1.106 2.485 1.00 96.12 87 ILE A CA 1
ATOM 705 C C . ILE A 1 87 ? 6.506 1.589 2.514 1.00 96.12 87 ILE A C 1
ATOM 707 O O . ILE A 1 87 ? 6.846 2.626 1.937 1.00 96.12 87 ILE A O 1
ATOM 711 N N . PRO A 1 88 ? 7.444 0.845 3.130 1.00 97.06 88 PRO A N 1
ATOM 712 C CA . PRO A 1 88 ? 8.859 1.195 3.062 1.00 97.06 88 PRO A CA 1
ATOM 713 C C . PRO A 1 88 ? 9.385 1.173 1.615 1.00 97.06 88 PRO A C 1
ATOM 715 O O . PRO A 1 88 ? 9.335 0.145 0.933 1.00 97.06 88 PRO A O 1
ATOM 718 N N . ARG A 1 89 ? 9.945 2.305 1.162 1.00 94.75 89 ARG A N 1
ATOM 719 C CA . ARG A 1 89 ? 10.365 2.535 -0.238 1.00 94.75 89 ARG A CA 1
ATOM 720 C C . ARG A 1 89 ? 11.309 1.465 -0.803 1.00 94.75 89 ARG A C 1
ATOM 722 O O . ARG A 1 89 ? 11.187 1.098 -1.966 1.00 94.75 89 ARG A O 1
ATOM 729 N N . LEU A 1 90 ? 12.250 0.949 -0.004 1.00 96.00 90 LEU A N 1
ATOM 730 C CA . LEU A 1 90 ? 13.252 -0.020 -0.476 1.00 96.00 90 LEU A CA 1
ATOM 731 C C . LEU A 1 90 ? 12.643 -1.401 -0.819 1.00 96.00 90 LEU A C 1
ATOM 733 O O . LEU A 1 90 ? 12.896 -1.878 -1.926 1.00 96.00 90 LEU A O 1
ATOM 737 N N . PRO A 1 91 ? 11.834 -2.045 0.049 1.00 97.19 91 PRO A N 1
ATOM 738 C CA . PRO A 1 91 ? 11.012 -3.196 -0.331 1.00 97.19 91 PRO A CA 1
ATOM 739 C C . PRO A 1 91 ? 10.153 -2.969 -1.582 1.00 97.19 91 PRO A C 1
ATOM 741 O O . PRO A 1 91 ? 10.193 -3.799 -2.487 1.00 97.19 91 PRO A O 1
ATOM 744 N N . PHE A 1 92 ? 9.447 -1.835 -1.682 1.00 97.44 92 PHE A N 1
ATOM 745 C CA . PHE A 1 92 ? 8.613 -1.538 -2.854 1.00 97.44 92 PHE A CA 1
ATOM 746 C C . PHE A 1 92 ? 9.445 -1.441 -4.146 1.00 97.44 92 PHE A C 1
ATOM 748 O O . PHE A 1 92 ? 9.137 -2.091 -5.142 1.00 97.44 92 PHE A O 1
ATOM 755 N N . GLN A 1 93 ? 10.572 -0.721 -4.111 1.00 96.56 93 GLN A N 1
ATOM 756 C CA . GLN A 1 93 ? 11.514 -0.626 -5.230 1.00 96.56 93 GLN A CA 1
ATOM 757 C C . GLN A 1 93 ? 12.090 -1.989 -5.653 1.00 96.56 93 GLN A C 1
ATOM 759 O O . GLN A 1 93 ? 12.379 -2.177 -6.837 1.00 96.56 93 GLN A O 1
ATOM 764 N N . ARG A 1 94 ? 12.293 -2.929 -4.719 1.00 96.75 94 ARG A N 1
ATOM 765 C CA . ARG A 1 94 ? 12.743 -4.294 -5.045 1.00 96.75 94 ARG A CA 1
ATOM 766 C C . ARG A 1 94 ? 11.655 -5.056 -5.801 1.00 96.75 94 ARG A C 1
ATOM 768 O O . ARG A 1 94 ? 11.938 -5.524 -6.898 1.00 96.75 94 ARG A O 1
ATOM 775 N N . LEU A 1 95 ? 10.426 -5.066 -5.282 1.00 97.00 95 LEU A N 1
ATOM 776 C CA . LEU A 1 95 ? 9.273 -5.718 -5.913 1.00 97.00 95 LEU A CA 1
ATOM 777 C C . LEU A 1 95 ? 8.992 -5.174 -7.326 1.00 97.00 95 LEU A C 1
ATOM 779 O O . LEU A 1 95 ? 8.784 -5.942 -8.259 1.00 97.00 95 LEU A O 1
ATOM 783 N N . VAL A 1 96 ? 9.038 -3.851 -7.519 1.00 96.31 96 VAL A N 1
ATOM 784 C CA . VAL A 1 96 ? 8.845 -3.247 -8.852 1.00 96.31 96 VAL A CA 1
ATOM 785 C C . VAL A 1 96 ? 9.937 -3.687 -9.836 1.00 96.31 96 VAL A C 1
ATOM 787 O O . VAL A 1 96 ? 9.648 -3.923 -11.008 1.00 96.31 96 VAL A O 1
ATOM 790 N N . ARG A 1 97 ? 11.187 -3.837 -9.374 1.00 94.50 97 ARG A N 1
ATOM 791 C CA . ARG A 1 97 ? 12.309 -4.296 -10.209 1.00 94.50 97 ARG A CA 1
ATOM 792 C C . ARG A 1 97 ? 12.206 -5.778 -10.565 1.00 94.50 97 ARG A C 1
ATOM 794 O O . ARG A 1 97 ? 12.426 -6.123 -11.724 1.00 94.50 97 ARG A O 1
ATOM 801 N N . GLU A 1 98 ? 11.830 -6.607 -9.598 1.00 94.50 98 GLU A N 1
ATOM 802 C CA . GLU A 1 98 ? 11.529 -8.035 -9.752 1.00 94.50 98 GLU A CA 1
ATOM 803 C C . GLU A 1 98 ? 10.456 -8.249 -10.831 1.00 94.50 98 GLU A C 1
ATOM 805 O O . GLU A 1 98 ? 10.746 -8.848 -11.867 1.00 94.50 98 GLU A O 1
ATOM 810 N N . VAL A 1 99 ? 9.290 -7.610 -10.684 1.00 94.06 99 VAL A N 1
ATOM 811 C CA . VAL A 1 99 ? 8.187 -7.680 -11.660 1.00 94.06 99 VAL A CA 1
ATOM 812 C C . VAL A 1 99 ? 8.595 -7.151 -13.043 1.00 94.06 99 VAL A C 1
ATOM 814 O O . VAL A 1 99 ? 8.219 -7.741 -14.056 1.00 94.06 99 VAL A O 1
ATOM 817 N N . THR A 1 100 ? 9.405 -6.083 -13.148 1.00 93.44 100 THR A N 1
ATOM 818 C CA . THR A 1 100 ? 9.924 -5.683 -14.474 1.00 93.44 100 THR A CA 1
ATOM 819 C C . THR A 1 100 ? 10.846 -6.721 -15.093 1.00 93.44 100 THR A C 1
ATOM 821 O O . THR A 1 100 ? 10.781 -6.918 -16.302 1.00 93.44 100 THR A O 1
ATOM 824 N N . HIS A 1 101 ? 11.689 -7.392 -14.306 1.00 91.69 101 HIS A N 1
ATOM 825 C CA . HIS A 1 101 ? 12.605 -8.395 -14.840 1.00 91.69 101 HIS A CA 1
A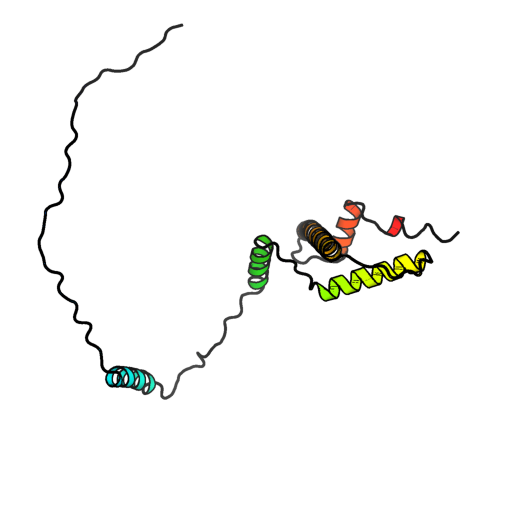TOM 826 C C . HIS A 1 101 ? 11.850 -9.639 -15.333 1.00 91.69 101 HIS A C 1
ATOM 828 O O . HIS A 1 101 ? 12.165 -10.146 -16.408 1.00 91.69 101 HIS A O 1
ATOM 834 N N . GLU A 1 102 ? 10.796 -10.067 -14.628 1.00 91.25 102 GLU A N 1
ATOM 835 C CA . GLU A 1 102 ? 9.872 -11.107 -15.108 1.00 91.25 102 GLU A CA 1
ATOM 836 C C . GLU A 1 102 ? 9.231 -10.723 -16.453 1.00 91.25 102 GLU A C 1
ATOM 838 O O . GLU A 1 102 ? 9.302 -11.489 -17.415 1.00 91.25 102 GLU A O 1
ATOM 843 N N . ILE A 1 103 ? 8.672 -9.511 -16.559 1.00 90.94 103 ILE A N 1
ATOM 844 C CA . ILE A 1 103 ? 7.990 -9.028 -17.773 1.00 90.94 103 ILE A CA 1
ATOM 845 C C . ILE A 1 103 ? 8.959 -8.855 -18.956 1.00 90.94 103 ILE A C 1
ATOM 847 O O . ILE A 1 103 ? 8.581 -9.111 -20.099 1.00 90.94 103 ILE A O 1
ATOM 851 N N . LEU A 1 104 ? 10.199 -8.420 -18.714 1.00 89.62 104 LEU A N 1
ATOM 852 C CA . LEU A 1 104 ? 11.227 -8.289 -19.755 1.00 89.62 104 LEU A CA 1
ATOM 853 C C . LEU A 1 104 ? 11.706 -9.664 -20.238 1.00 89.62 104 LEU A C 1
ATOM 855 O O . LEU A 1 104 ? 11.815 -9.881 -21.446 1.00 89.62 104 LEU A O 1
ATOM 859 N N . LYS A 1 105 ? 11.882 -10.617 -19.313 1.00 88.19 105 LYS A N 1
ATOM 860 C CA . LYS A 1 105 ? 12.217 -12.013 -19.614 1.00 88.19 105 LYS A CA 1
ATOM 861 C C . LYS A 1 105 ? 11.112 -12.715 -20.413 1.00 88.19 105 LYS A C 1
ATOM 863 O O . LYS A 1 105 ? 11.427 -13.377 -21.396 1.00 88.19 105 LYS A O 1
ATOM 868 N N . GLU A 1 106 ? 9.835 -12.514 -20.066 1.00 88.38 106 GLU A N 1
ATOM 869 C CA . GLU A 1 106 ? 8.680 -12.979 -20.864 1.00 88.38 106 GLU A CA 1
ATOM 870 C C . GLU A 1 106 ? 8.695 -12.451 -22.310 1.00 88.38 106 GLU A C 1
ATOM 872 O O . GLU A 1 106 ? 8.139 -13.088 -23.203 1.00 88.38 106 GLU A O 1
ATOM 877 N N . ARG A 1 107 ? 9.301 -11.281 -22.544 1.00 87.06 107 ARG A N 1
ATOM 878 C CA . ARG A 1 107 ? 9.353 -10.603 -23.850 1.00 87.06 107 ARG A CA 1
ATOM 879 C C . ARG A 1 107 ? 10.661 -10.831 -24.613 1.00 87.06 107 ARG A C 1
ATOM 881 O O . ARG A 1 107 ? 10.813 -10.277 -25.697 1.00 87.06 107 ARG A O 1
ATOM 888 N N . GLY A 1 108 ? 11.605 -11.594 -24.058 1.00 86.44 108 GLY A N 1
ATOM 889 C CA . GLY A 1 108 ? 12.929 -11.808 -24.654 1.00 86.44 108 GLY A CA 1
ATOM 890 C C . GLY A 1 108 ? 13.830 -10.564 -24.683 1.00 86.44 108 GLY A C 1
ATOM 891 O O . GLY A 1 108 ? 14.804 -10.540 -25.430 1.00 86.44 108 GLY A O 1
ATOM 892 N N . ILE A 1 109 ? 13.524 -9.526 -23.894 1.00 83.62 109 ILE A N 1
ATOM 893 C CA . ILE A 1 109 ? 14.292 -8.273 -23.867 1.00 83.62 109 ILE A CA 1
ATOM 894 C C . ILE A 1 109 ? 15.418 -8.406 -22.837 1.00 83.62 109 ILE A C 1
ATOM 896 O O . ILE A 1 109 ? 15.160 -8.497 -21.638 1.00 83.62 109 ILE A O 1
ATOM 900 N N . ALA A 1 110 ? 16.665 -8.404 -23.312 1.00 73.25 110 ALA A N 1
ATOM 901 C CA . ALA A 1 110 ? 17.863 -8.636 -22.500 1.00 73.25 110 ALA A CA 1
ATOM 902 C C . ALA A 1 110 ? 18.556 -7.354 -21.981 1.00 73.25 110 ALA A C 1
ATOM 904 O O . ALA A 1 110 ? 19.632 -7.446 -21.397 1.00 73.25 110 ALA A O 1
ATOM 905 N N . GLU A 1 111 ? 17.983 -6.166 -22.204 1.00 78.12 111 GLU A N 1
ATOM 906 C CA . GLU A 1 111 ? 18.612 -4.888 -21.834 1.00 78.12 111 GLU A CA 1
ATOM 907 C C . GLU A 1 111 ? 18.395 -4.468 -20.366 1.00 78.12 111 GLU A C 1
ATOM 909 O O . GLU A 1 111 ? 17.350 -4.720 -19.758 1.00 78.12 111 GLU A O 1
ATOM 914 N N . ASP A 1 112 ? 19.376 -3.741 -19.820 1.00 80.00 112 ASP A N 1
ATOM 915 C CA . ASP A 1 112 ? 19.365 -3.175 -18.466 1.00 80.00 112 ASP A CA 1
ATOM 916 C C . ASP A 1 112 ? 18.305 -2.069 -18.303 1.00 80.00 112 ASP A C 1
ATOM 918 O O . ASP A 1 112 ? 18.572 -0.877 -18.477 1.00 80.00 112 ASP A O 1
ATOM 922 N N . TYR A 1 113 ? 17.086 -2.437 -17.904 1.00 88.81 113 TYR A N 1
ATOM 923 C CA . TYR A 1 113 ? 16.011 -1.467 -17.691 1.00 88.81 113 TYR A CA 1
ATOM 924 C C . TYR A 1 113 ? 16.273 -0.524 -16.495 1.00 88.81 113 TYR A C 1
ATOM 926 O O . TYR A 1 113 ? 16.309 -0.926 -15.324 1.00 88.81 113 TYR A O 1
ATOM 934 N N . ARG A 1 114 ? 16.413 0.780 -16.780 1.00 91.56 114 ARG A N 1
ATOM 935 C CA . ARG A 1 114 ? 16.760 1.818 -15.792 1.00 91.56 114 ARG A CA 1
ATOM 936 C C . ARG A 1 114 ? 15.532 2.604 -15.319 1.00 91.56 114 ARG A C 1
ATOM 938 O O . ARG A 1 114 ? 15.079 3.539 -15.970 1.00 91.56 114 ARG A O 1
ATOM 945 N N . TRP A 1 115 ? 15.050 2.279 -14.121 1.00 94.69 115 TRP A N 1
ATOM 946 C CA . TRP A 1 115 ? 14.011 3.049 -13.426 1.00 94.69 115 TRP A CA 1
ATOM 947 C C . TRP A 1 115 ? 14.457 4.469 -13.031 1.00 94.69 115 TRP A C 1
ATOM 949 O O . TRP A 1 115 ? 15.479 4.634 -12.362 1.00 94.69 115 TRP A O 1
ATOM 959 N N . GLN A 1 116 ? 13.628 5.471 -13.343 1.00 97.06 116 GLN A N 1
ATOM 960 C CA . GLN A 1 116 ? 13.713 6.820 -12.764 1.00 97.06 116 GLN A CA 1
ATOM 961 C C . GLN A 1 116 ? 13.205 6.837 -11.310 1.00 97.06 116 GLN A C 1
ATOM 963 O O . GLN A 1 116 ? 12.253 6.131 -10.972 1.00 97.06 116 GLN A O 1
ATOM 968 N N . SER A 1 117 ? 13.772 7.702 -10.461 1.00 94.44 117 SER A N 1
ATOM 969 C CA . SER A 1 117 ? 13.342 7.885 -9.061 1.00 94.44 117 SER A CA 1
ATOM 970 C C . SER A 1 117 ? 11.870 8.285 -8.939 1.00 94.44 117 SER A C 1
ATOM 972 O O . SER A 1 117 ? 11.135 7.727 -8.127 1.00 94.44 117 SER A O 1
ATOM 974 N N . ASN A 1 118 ? 11.432 9.231 -9.770 1.00 96.44 118 ASN A N 1
ATOM 975 C CA . ASN A 1 118 ? 10.094 9.813 -9.681 1.00 96.44 118 ASN A CA 1
ATOM 976 C C . ASN A 1 118 ? 9.026 8.840 -10.206 1.00 96.44 118 ASN A C 1
ATOM 978 O O . ASN A 1 118 ? 7.913 8.823 -9.696 1.00 96.44 118 ASN A O 1
ATOM 982 N N . ALA A 1 119 ? 9.381 7.975 -11.163 1.00 96.94 119 ALA A N 1
ATOM 983 C CA . ALA A 1 119 ? 8.500 6.915 -11.646 1.00 96.94 119 ALA A CA 1
ATOM 984 C C . ALA A 1 119 ? 8.264 5.830 -10.577 1.00 96.94 119 ALA A C 1
ATOM 986 O O . ALA A 1 119 ? 7.135 5.384 -10.397 1.00 96.94 119 ALA A O 1
ATOM 987 N N . LEU A 1 120 ? 9.301 5.455 -9.814 1.00 96.38 120 LEU A N 1
ATOM 988 C CA . LEU A 1 120 ? 9.154 4.547 -8.667 1.00 96.38 120 LEU A CA 1
ATOM 989 C C . LEU A 1 120 ? 8.274 5.152 -7.562 1.00 96.38 120 LEU A C 1
ATOM 991 O O . LEU A 1 120 ? 7.481 4.432 -6.960 1.00 96.38 120 LEU A O 1
ATOM 995 N N . LEU A 1 121 ? 8.388 6.463 -7.321 1.00 96.44 121 LEU A N 1
ATOM 996 C CA . LEU A 1 121 ? 7.542 7.182 -6.366 1.00 96.44 121 LEU A CA 1
ATOM 997 C C . LEU A 1 121 ? 6.072 7.210 -6.817 1.00 96.44 121 LEU A C 1
ATOM 999 O O . LEU A 1 121 ? 5.204 6.803 -6.052 1.00 96.44 121 LEU A O 1
ATOM 1003 N N . ALA A 1 122 ? 5.804 7.594 -8.069 1.00 97.31 122 ALA A N 1
ATOM 1004 C CA . ALA A 1 122 ? 4.449 7.649 -8.622 1.00 97.31 122 ALA A CA 1
ATOM 1005 C C . ALA A 1 122 ? 3.759 6.270 -8.649 1.00 97.31 122 ALA A C 1
ATOM 1007 O O . ALA A 1 122 ? 2.561 6.169 -8.393 1.00 97.31 122 ALA A O 1
ATOM 1008 N N . LEU A 1 123 ? 4.511 5.190 -8.903 1.00 97.06 123 LEU A N 1
ATOM 1009 C CA . LEU A 1 123 ? 3.999 3.821 -8.778 1.00 97.06 123 LEU A CA 1
ATOM 1010 C C . LEU A 1 123 ? 3.654 3.448 -7.332 1.00 97.06 123 LEU A C 1
ATOM 1012 O O . LEU A 1 123 ? 2.685 2.720 -7.116 1.00 97.06 123 LEU A O 1
ATOM 1016 N N . GLN A 1 124 ? 4.419 3.935 -6.351 1.00 97.25 124 GLN A N 1
ATOM 1017 C CA . GLN A 1 124 ? 4.113 3.700 -4.942 1.00 97.25 124 GLN A CA 1
ATOM 1018 C C . GLN A 1 124 ? 2.863 4.474 -4.512 1.00 97.25 124 GLN A C 1
ATOM 1020 O O . GLN A 1 124 ? 1.971 3.889 -3.906 1.00 97.25 124 GLN A O 1
ATOM 1025 N N . GLU A 1 125 ? 2.760 5.751 -4.882 1.00 96.94 125 GLU A N 1
ATOM 1026 C CA . GLU A 1 125 ? 1.589 6.595 -4.616 1.00 96.94 125 GLU A CA 1
ATOM 1027 C C . GLU A 1 125 ? 0.315 5.987 -5.227 1.00 96.94 125 GLU A C 1
ATOM 1029 O O . GLU A 1 125 ? -0.671 5.778 -4.520 1.00 96.94 125 GLU A O 1
ATOM 1034 N N . ALA A 1 126 ? 0.348 5.600 -6.508 1.00 97.06 126 ALA A N 1
ATOM 1035 C CA . ALA A 1 126 ? -0.781 4.944 -7.169 1.00 97.06 126 ALA A CA 1
ATOM 1036 C C . ALA A 1 126 ? -1.131 3.577 -6.546 1.00 97.06 126 ALA A C 1
ATOM 1038 O O . ALA A 1 126 ? -2.309 3.248 -6.395 1.00 97.06 126 ALA A O 1
ATOM 1039 N N . GLY A 1 127 ? -0.121 2.786 -6.165 1.00 96.56 127 GLY A N 1
ATOM 1040 C CA . GLY A 1 127 ? -0.308 1.481 -5.528 1.00 96.56 127 GLY A CA 1
ATOM 1041 C C . GLY A 1 127 ? -0.927 1.575 -4.132 1.00 96.56 127 GLY A C 1
ATOM 1042 O O . GLY A 1 127 ? -1.843 0.815 -3.817 1.00 96.56 127 GLY A O 1
ATOM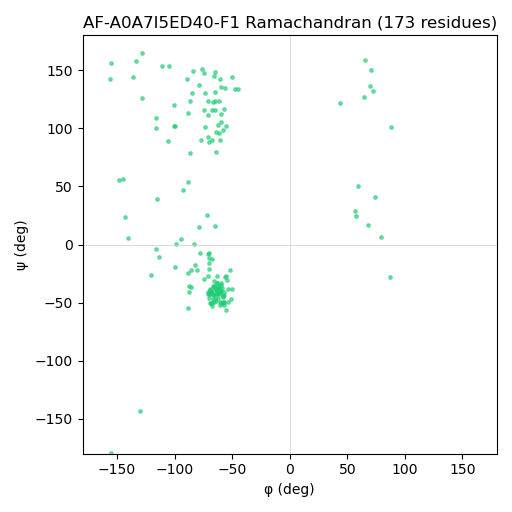 1043 N N . GLU A 1 128 ? -0.476 2.521 -3.307 1.00 96.88 128 GLU A N 1
ATOM 1044 C CA . GLU A 1 128 ? -1.036 2.745 -1.971 1.00 96.88 128 GLU A CA 1
ATOM 1045 C C . GLU A 1 128 ? -2.459 3.316 -2.037 1.00 96.88 128 GLU A C 1
ATOM 1047 O O . GLU A 1 128 ? -3.334 2.793 -1.348 1.00 96.88 128 GLU A O 1
ATOM 1052 N N . VAL A 1 129 ? -2.735 4.285 -2.921 1.00 96.62 129 VAL A N 1
ATOM 1053 C CA . VAL A 1 129 ? -4.092 4.836 -3.127 1.00 96.62 129 VAL A CA 1
ATOM 1054 C C . VAL A 1 129 ? -5.075 3.769 -3.622 1.00 96.62 129 VAL A C 1
ATOM 1056 O O . VAL A 1 129 ? -6.203 3.682 -3.134 1.00 96.62 129 VAL A O 1
ATOM 1059 N N . TYR A 1 130 ? -4.658 2.901 -4.549 1.00 95.75 130 TYR A N 1
ATOM 1060 C CA . TYR A 1 130 ? -5.484 1.771 -4.981 1.00 95.75 130 TYR A CA 1
ATOM 1061 C C . TYR A 1 130 ? -5.812 0.825 -3.813 1.00 95.75 130 TYR A C 1
ATOM 1063 O O . TYR A 1 130 ? -6.956 0.381 -3.676 1.00 95.75 130 TYR A O 1
ATOM 1071 N N . LEU A 1 131 ? -4.834 0.540 -2.945 1.00 96.19 131 LEU A N 1
ATOM 1072 C CA . LEU A 1 131 ? -5.033 -0.314 -1.775 1.00 96.19 131 LEU A CA 1
ATOM 1073 C C . LEU A 1 131 ? -5.928 0.339 -0.713 1.00 96.19 131 LEU A C 1
ATOM 1075 O O . LEU A 1 131 ? -6.789 -0.358 -0.178 1.00 96.19 131 LEU A O 1
ATOM 1079 N N . THR A 1 132 ? -5.798 1.638 -0.419 1.00 96.12 132 THR A N 1
ATOM 1080 C CA . THR A 1 132 ? -6.686 2.310 0.550 1.00 96.12 132 THR A CA 1
ATOM 1081 C C . THR A 1 132 ? -8.129 2.316 0.064 1.00 96.12 132 THR A C 1
ATOM 1083 O O . THR A 1 132 ? -9.007 1.854 0.793 1.00 96.12 132 THR A O 1
ATOM 1086 N N . CYS A 1 133 ? -8.376 2.706 -1.191 1.00 95.56 133 CYS A N 1
ATOM 1087 C CA . CYS A 1 133 ? -9.719 2.670 -1.768 1.00 95.56 133 CYS A CA 1
ATOM 1088 C C . CYS A 1 133 ? -10.278 1.240 -1.865 1.00 95.56 133 CYS A C 1
ATOM 1090 O O . CYS A 1 133 ? -11.483 1.039 -1.734 1.00 95.56 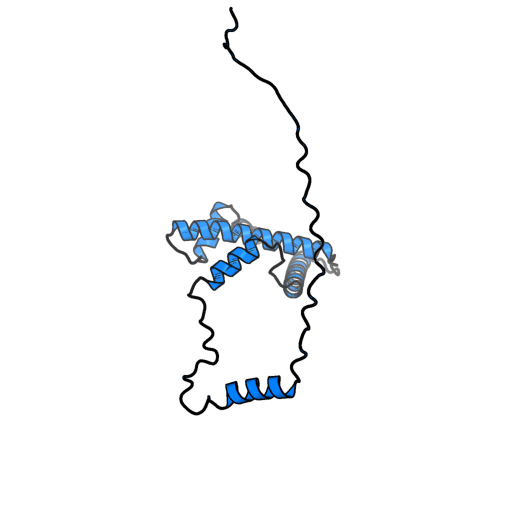133 CYS A O 1
ATOM 1092 N N . LEU A 1 134 ? -9.444 0.215 -2.089 1.00 96.19 134 LEU A N 1
ATOM 1093 C CA . LEU A 1 134 ? -9.882 -1.185 -2.011 1.00 96.19 134 LEU A CA 1
ATOM 1094 C C . LEU A 1 134 ? -10.270 -1.575 -0.574 1.00 96.19 134 LEU A C 1
ATOM 1096 O O . LEU A 1 134 ? -11.298 -2.222 -0.372 1.00 96.19 134 LEU A O 1
ATOM 1100 N N . PHE A 1 135 ? -9.493 -1.168 0.433 1.00 97.31 135 PHE A N 1
ATOM 1101 C CA . PHE A 1 135 ? -9.812 -1.471 1.828 1.00 97.31 135 PHE A CA 1
ATOM 1102 C C . PHE A 1 135 ? -11.090 -0.773 2.312 1.00 97.31 135 PHE A C 1
ATOM 1104 O O . PHE A 1 135 ? -11.861 -1.401 3.040 1.00 97.31 135 PHE A O 1
ATOM 1111 N N . GLU A 1 136 ? -11.366 0.453 1.864 1.00 96.88 136 GLU A N 1
ATOM 1112 C CA . GLU A 1 136 ? -12.608 1.187 2.152 1.00 96.88 136 GLU A CA 1
ATOM 1113 C C . GLU A 1 136 ? -13.857 0.403 1.712 1.00 96.88 136 GLU A C 1
ATOM 1115 O O . GLU A 1 136 ? -14.718 0.109 2.547 1.00 96.88 136 GLU A O 1
ATOM 1120 N N . ASP A 1 137 ? -13.910 -0.052 0.456 1.00 97.12 137 ASP A N 1
ATOM 1121 C CA . ASP A 1 137 ? -15.004 -0.898 -0.047 1.00 97.12 137 ASP A CA 1
ATOM 1122 C C . ASP A 1 137 ? -15.121 -2.223 0.729 1.00 97.12 137 ASP A C 1
ATOM 1124 O O . ASP A 1 137 ? -16.222 -2.682 1.045 1.00 97.12 137 ASP A O 1
ATOM 1128 N N . THR A 1 138 ? -13.997 -2.862 1.079 1.00 97.81 138 THR A N 1
ATOM 1129 C CA . THR A 1 138 ? -14.042 -4.144 1.815 1.00 97.81 138 THR A CA 1
ATOM 1130 C C . THR A 1 138 ? -14.490 -3.983 3.263 1.00 97.81 138 THR A C 1
ATOM 1132 O O . THR A 1 138 ? -15.101 -4.896 3.821 1.00 97.81 138 THR A O 1
ATOM 1135 N N . ASN A 1 139 ? -14.266 -2.811 3.861 1.00 97.75 139 ASN A N 1
ATOM 1136 C CA . ASN A 1 139 ? -14.822 -2.451 5.156 1.00 97.75 139 ASN A CA 1
ATOM 1137 C C . ASN A 1 139 ? -16.349 -2.266 5.064 1.00 97.75 139 ASN A C 1
ATOM 1139 O O . ASN A 1 139 ? -17.069 -2.777 5.920 1.00 97.75 139 ASN A O 1
ATOM 1143 N N . LEU A 1 140 ? -16.866 -1.649 3.991 1.00 97.06 140 LEU A N 1
ATOM 1144 C CA . LEU A 1 140 ? -18.314 -1.601 3.729 1.00 97.06 140 LEU A CA 1
ATOM 1145 C C . LEU A 1 140 ? -18.910 -3.011 3.560 1.00 97.06 140 LEU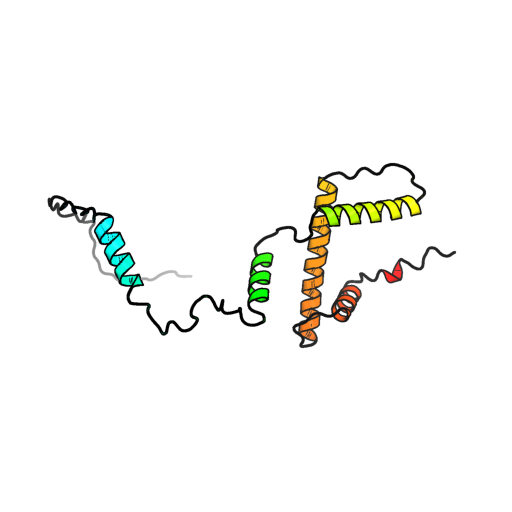 A C 1
ATOM 1147 O O . LEU A 1 140 ? -19.952 -3.309 4.146 1.00 97.06 140 LEU A O 1
ATOM 1151 N N . ALA A 1 141 ? -18.229 -3.909 2.840 1.00 96.81 141 ALA A N 1
ATOM 1152 C CA . ALA A 1 141 ? -18.649 -5.306 2.687 1.00 96.81 141 ALA A CA 1
ATOM 1153 C C . ALA A 1 141 ? -18.637 -6.090 4.020 1.00 96.81 141 ALA A C 1
ATOM 1155 O O . ALA A 1 141 ? -19.572 -6.844 4.308 1.00 96.81 141 ALA A O 1
ATOM 1156 N N . ALA A 1 142 ? -17.631 -5.879 4.876 1.00 97.88 142 ALA A N 1
ATOM 1157 C CA . ALA A 1 142 ? -17.582 -6.476 6.211 1.00 97.88 142 ALA A CA 1
ATOM 1158 C C . ALA A 1 142 ? -18.719 -5.961 7.115 1.00 97.88 142 ALA A C 1
ATOM 1160 O O . ALA A 1 142 ? -19.390 -6.766 7.767 1.00 97.88 142 ALA A O 1
ATOM 1161 N N . ILE A 1 143 ? -18.995 -4.651 7.095 1.00 97.62 143 ILE A N 1
ATOM 1162 C CA . ILE A 1 143 ? -20.098 -4.019 7.839 1.00 97.62 143 ILE A CA 1
ATOM 1163 C C . ILE A 1 143 ? -21.460 -4.535 7.351 1.00 97.62 143 ILE A C 1
ATOM 1165 O O . ILE A 1 143 ? -22.314 -4.869 8.174 1.00 97.62 143 ILE A O 1
ATOM 1169 N N . HIS A 1 144 ? -21.653 -4.686 6.036 1.00 97.12 144 HIS A N 1
ATOM 1170 C CA . HIS A 1 144 ? -22.852 -5.302 5.452 1.00 97.12 144 HIS A CA 1
ATOM 1171 C C . HIS A 1 144 ? -23.069 -6.733 5.982 1.00 97.12 144 HIS A C 1
ATOM 1173 O O . HIS A 1 144 ? -24.178 -7.101 6.366 1.00 97.12 144 HIS A O 1
ATOM 1179 N N . ALA A 1 145 ? -21.990 -7.509 6.122 1.00 97.25 145 ALA A N 1
ATOM 1180 C CA . ALA A 1 145 ? -21.990 -8.831 6.750 1.00 97.25 145 ALA A CA 1
ATOM 1181 C C . ALA A 1 145 ? -21.989 -8.810 8.301 1.00 97.25 145 ALA A C 1
ATOM 1183 O O . ALA A 1 145 ? -21.696 -9.833 8.924 1.00 97.25 145 ALA A O 1
ATOM 1184 N N . ARG A 1 146 ? -22.301 -7.666 8.932 1.00 97.38 146 ARG A N 1
ATOM 1185 C CA . ARG A 1 146 ? -22.344 -7.438 10.394 1.00 97.38 146 ARG A CA 1
ATOM 1186 C C . ARG A 1 146 ? -21.030 -7.753 11.133 1.00 97.38 146 ARG A C 1
ATOM 1188 O O . ARG A 1 146 ? -21.047 -8.106 12.313 1.00 97.38 146 ARG A O 1
ATOM 1195 N N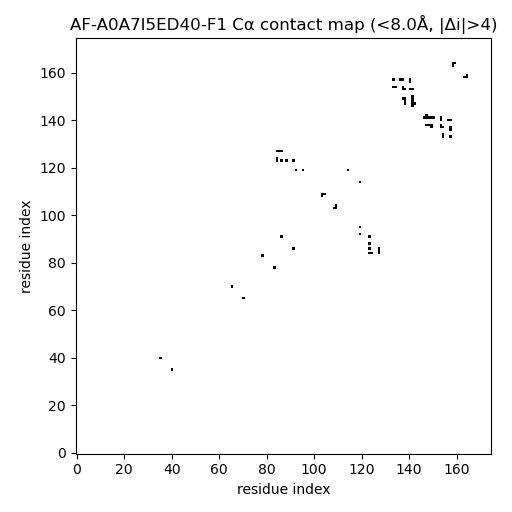 . ARG A 1 147 ? -19.883 -7.616 10.461 1.00 97.44 147 ARG A N 1
ATOM 1196 C CA . ARG A 1 147 ? -18.536 -7.820 11.020 1.00 97.44 147 ARG A CA 1
ATOM 1197 C C . ARG A 1 147 ? -17.765 -6.506 11.132 1.00 97.44 147 ARG A C 1
ATOM 1199 O O . ARG A 1 147 ? -17.965 -5.582 10.357 1.00 97.44 147 ARG A O 1
ATOM 1206 N N . VAL A 1 148 ? -16.830 -6.473 12.082 1.00 93.94 148 VAL A N 1
ATOM 1207 C CA . VAL A 1 148 ? -15.829 -5.394 12.239 1.00 93.94 148 VAL A CA 1
ATOM 1208 C C . VAL A 1 148 ? -14.468 -5.797 11.646 1.00 93.94 148 VAL A C 1
ATOM 1210 O O . VAL A 1 148 ? -13.639 -4.946 11.345 1.00 93.94 148 VAL A O 1
ATOM 1213 N N . THR A 1 149 ? -14.233 -7.098 11.450 1.00 96.19 149 THR A N 1
ATOM 1214 C CA . THR A 1 149 ? -12.996 -7.635 10.868 1.00 96.19 149 THR A CA 1
ATOM 1215 C C . THR A 1 149 ? -13.214 -7.980 9.397 1.00 96.19 149 THR A C 1
ATOM 1217 O O . THR A 1 149 ? -14.050 -8.838 9.082 1.00 96.19 149 THR A O 1
ATOM 1220 N N . ILE A 1 150 ? -12.440 -7.339 8.516 1.00 97.00 150 ILE A N 1
ATOM 1221 C CA . ILE A 1 150 ? -12.350 -7.684 7.090 1.00 97.00 150 ILE A CA 1
ATOM 1222 C C . ILE A 1 150 ? -11.744 -9.081 6.895 1.00 97.00 150 ILE A C 1
ATOM 1224 O O . ILE A 1 150 ? -10.913 -9.536 7.682 1.00 97.00 150 ILE A O 1
ATOM 1228 N N . MET A 1 151 ? -12.165 -9.771 5.841 1.00 97.31 151 MET A N 1
ATOM 1229 C CA . MET A 1 151 ? -11.735 -11.126 5.495 1.00 97.31 151 MET A CA 1
ATOM 1230 C C . MET A 1 151 ? -11.379 -11.218 4.002 1.00 97.31 151 MET A C 1
ATOM 1232 O O . MET A 1 151 ? -11.912 -10.448 3.202 1.00 97.31 151 MET A O 1
ATOM 1236 N N . PRO A 1 152 ? -10.564 -12.202 3.566 1.00 95.88 152 PRO A N 1
ATOM 1237 C CA . PRO A 1 152 ? -10.227 -12.374 2.148 1.00 95.88 152 PRO A CA 1
ATOM 1238 C C . PRO A 1 152 ? -11.448 -12.496 1.223 1.00 95.88 152 PRO A C 1
ATOM 1240 O O . PRO A 1 152 ? -11.406 -12.039 0.086 1.00 95.88 152 PRO A O 1
ATOM 1243 N N . ARG A 1 153 ? -12.564 -13.048 1.728 1.00 94.50 153 ARG A N 1
ATOM 1244 C CA . ARG A 1 153 ? -13.841 -13.141 1.000 1.00 94.50 153 ARG A CA 1
ATOM 1245 C C . ARG A 1 153 ? -14.443 -11.770 0.668 1.00 94.50 153 ARG A C 1
ATOM 1247 O O . ARG A 1 153 ? -15.047 -11.636 -0.391 1.00 94.50 153 ARG A O 1
ATOM 1254 N N . ASP A 1 154 ? -14.244 -10.769 1.525 1.00 96.69 154 ASP A N 1
ATOM 1255 C CA . ASP A 1 154 ? -14.714 -9.397 1.296 1.00 96.69 154 ASP A CA 1
ATOM 1256 C C . ASP A 1 154 ? -13.911 -8.750 0.162 1.00 96.69 154 ASP A C 1
ATOM 1258 O O . ASP A 1 154 ? -14.487 -8.161 -0.750 1.00 96.69 154 ASP A O 1
ATOM 1262 N N . ILE A 1 155 ? -12.588 -8.960 0.160 1.00 95.19 155 ILE A N 1
ATOM 1263 C CA . ILE A 1 155 ? -11.689 -8.543 -0.925 1.00 95.19 155 ILE A CA 1
ATOM 1264 C C . ILE A 1 155 ? -12.116 -9.208 -2.240 1.00 95.19 155 ILE A C 1
ATOM 1266 O O . ILE A 1 155 ? -12.332 -8.519 -3.233 1.00 95.19 155 ILE A O 1
ATOM 1270 N N . SER A 1 156 ? -12.310 -10.532 -2.262 1.00 94.06 156 SER A N 1
ATOM 1271 C CA . SER A 1 156 ? -12.772 -11.244 -3.463 1.00 94.06 156 SER A CA 1
ATOM 1272 C C . SER A 1 156 ? -14.129 -10.747 -3.976 1.00 94.06 156 SER A C 1
ATOM 1274 O O . SER A 1 156 ? -14.324 -10.675 -5.188 1.00 94.06 156 SER A O 1
ATOM 1276 N N . LEU A 1 157 ? -15.058 -10.390 -3.081 1.00 93.38 157 LEU A N 1
ATOM 1277 C CA . LEU A 1 157 ? -16.366 -9.848 -3.447 1.00 93.38 157 LEU A CA 1
ATOM 1278 C C . LEU A 1 157 ? -16.245 -8.454 -4.079 1.00 93.38 157 LEU A C 1
ATOM 1280 O O . LEU A 1 157 ? -16.768 -8.241 -5.170 1.00 93.38 157 LEU A O 1
ATOM 1284 N N . VAL A 1 158 ? -15.519 -7.533 -3.440 1.00 95.44 158 VAL A N 1
ATOM 1285 C CA . VAL A 1 158 ? -15.315 -6.165 -3.946 1.00 95.44 158 VAL A CA 1
ATOM 1286 C C . VAL A 1 158 ? -14.623 -6.179 -5.305 1.00 95.44 158 VAL A C 1
ATOM 1288 O O . VAL A 1 158 ? -15.137 -5.596 -6.258 1.00 95.44 158 VAL A O 1
ATOM 1291 N N . ARG A 1 159 ? -13.514 -6.917 -5.441 1.00 93.81 159 ARG A N 1
ATOM 1292 C CA . ARG A 1 159 ? -12.791 -7.036 -6.717 1.00 93.81 159 ARG A CA 1
ATOM 1293 C C . ARG A 1 159 ? -13.667 -7.616 -7.831 1.00 93.81 159 ARG A C 1
ATOM 1295 O O . ARG A 1 159 ? -13.572 -7.181 -8.977 1.00 93.81 159 ARG A O 1
ATOM 1302 N N . ARG A 1 160 ? -14.574 -8.544 -7.494 1.00 93.00 160 ARG A N 1
ATOM 1303 C CA . ARG A 1 160 ? -15.555 -9.096 -8.438 1.00 93.00 160 ARG A CA 1
ATOM 1304 C C . ARG A 1 160 ? -16.620 -8.079 -8.853 1.00 93.00 160 ARG A C 1
ATOM 1306 O O . ARG A 1 160 ? -16.980 -8.075 -10.025 1.00 93.00 160 ARG A O 1
ATOM 1313 N N . ILE A 1 161 ? -17.101 -7.239 -7.934 1.00 93.50 161 ILE A N 1
ATOM 1314 C CA . ILE A 1 161 ? -18.080 -6.172 -8.217 1.00 93.50 161 ILE A CA 1
ATOM 1315 C C . ILE A 1 161 ? -17.452 -5.070 -9.082 1.00 93.50 161 ILE A C 1
ATOM 1317 O O . ILE A 1 161 ? -18.073 -4.621 -10.040 1.00 93.50 161 ILE A O 1
ATOM 1321 N N . ARG A 1 162 ? -16.198 -4.693 -8.806 1.00 92.50 162 ARG A N 1
ATOM 1322 C CA . ARG A 1 162 ? -15.427 -3.720 -9.600 1.00 92.50 162 ARG A CA 1
ATOM 1323 C C . ARG A 1 162 ? -14.992 -4.222 -10.986 1.00 92.50 162 ARG A C 1
ATOM 1325 O O . ARG A 1 162 ? -14.491 -3.439 -11.784 1.00 92.50 162 ARG A O 1
ATOM 1332 N N . GLY A 1 163 ? -15.130 -5.519 -11.270 1.00 88.75 163 GLY A N 1
ATOM 1333 C CA . GLY A 1 163 ? -14.684 -6.130 -12.529 1.00 88.75 163 GLY A CA 1
ATOM 1334 C C . GLY A 1 163 ? -13.180 -6.433 -12.615 1.00 88.75 163 GLY A C 1
ATOM 1335 O O . GLY A 1 163 ? -12.719 -6.910 -13.648 1.00 88.75 163 GLY A O 1
ATOM 1336 N N . GLU A 1 164 ? -12.413 -6.254 -11.535 1.00 83.94 164 GLU A N 1
ATOM 1337 C CA . GLU A 1 164 ? -10.949 -6.439 -11.448 1.00 83.94 164 GLU A CA 1
ATOM 1338 C C . GLU A 1 164 ? -10.493 -7.925 -11.494 1.00 83.94 164 GLU A C 1
ATOM 1340 O O . GLU A 1 164 ? -9.450 -8.297 -10.939 1.00 83.94 164 GLU A O 1
ATOM 1345 N N . ASN A 1 165 ? -11.285 -8.814 -12.102 1.00 69.38 165 ASN A N 1
ATOM 1346 C CA . ASN A 1 165 ? -11.084 -10.263 -12.097 1.00 69.38 165 ASN A CA 1
ATOM 1347 C C . ASN A 1 165 ? -9.972 -10.692 -13.072 1.00 69.38 165 ASN A C 1
ATOM 1349 O O . ASN A 1 165 ? -10.220 -11.049 -14.224 1.00 69.38 165 ASN A O 1
ATOM 1353 N N . VAL A 1 166 ? -8.738 -10.738 -12.560 1.00 57.81 166 VAL A N 1
ATOM 1354 C CA . VAL A 1 166 ? -7.510 -11.175 -13.266 1.00 57.81 166 VAL A CA 1
ATOM 1355 C C . VAL A 1 166 ? -7.639 -12.551 -13.948 1.00 57.81 166 VAL A C 1
ATOM 1357 O O . VAL A 1 166 ? -6.926 -12.832 -14.910 1.00 57.81 166 VAL A O 1
ATOM 1360 N N . THR A 1 167 ? -8.575 -13.400 -13.510 1.00 54.66 167 THR A N 1
ATOM 1361 C CA . THR A 1 167 ? -8.867 -14.709 -14.121 1.00 54.66 167 THR A CA 1
ATOM 1362 C C . THR A 1 167 ? -9.205 -14.637 -15.612 1.00 54.66 167 THR A C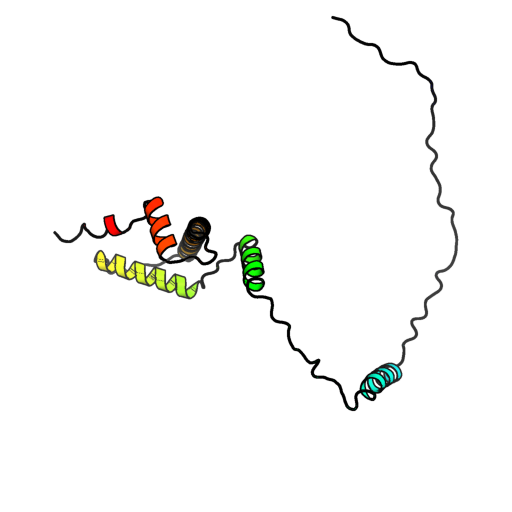 1
ATOM 1364 O O . THR A 1 167 ? -8.910 -15.585 -16.331 1.00 54.66 167 THR A O 1
ATOM 1367 N N . MET A 1 168 ? -9.748 -13.519 -16.109 1.00 47.34 168 MET A N 1
ATOM 1368 C CA . MET A 1 168 ? -10.095 -13.364 -17.532 1.00 47.34 168 MET A CA 1
ATOM 1369 C C . MET A 1 168 ? -8.887 -13.062 -18.443 1.00 47.34 168 MET A C 1
ATOM 1371 O O . MET A 1 168 ? -9.043 -13.052 -19.662 1.00 47.34 168 MET A O 1
ATOM 1375 N N . LEU A 1 169 ? -7.691 -12.821 -17.883 1.00 48.81 169 LEU A N 1
ATOM 1376 C CA . LEU A 1 169 ? -6.485 -12.446 -18.642 1.00 48.81 169 LEU A CA 1
ATOM 1377 C C . LEU A 1 169 ? -5.359 -13.494 -18.630 1.00 48.81 169 LEU A C 1
ATOM 1379 O O . LEU A 1 169 ? -4.420 -13.363 -19.412 1.00 48.81 169 LEU A O 1
ATOM 1383 N N . ARG A 1 170 ? -5.430 -14.542 -17.793 1.00 50.62 170 ARG A N 1
ATOM 1384 C CA . ARG A 1 170 ? -4.421 -15.625 -17.793 1.00 50.62 170 ARG A CA 1
ATOM 1385 C C . ARG A 1 170 ? -4.687 -16.739 -18.814 1.00 50.62 170 ARG A C 1
ATOM 1387 O O . ARG A 1 170 ? -3.738 -17.382 -19.243 1.00 50.62 170 ARG A O 1
ATOM 1394 N N . ASN A 1 171 ? -5.925 -16.915 -19.276 1.00 47.19 171 ASN A N 1
ATOM 1395 C CA . ASN A 1 171 ? -6.313 -18.011 -20.179 1.00 47.19 171 ASN A CA 1
ATOM 1396 C C . ASN A 1 171 ? -6.244 -17.619 -21.674 1.00 47.19 171 ASN A C 1
ATOM 1398 O O . ASN A 1 171 ? -7.203 -17.840 -22.408 1.00 47.19 171 ASN A O 1
ATOM 1402 N N . LYS A 1 172 ? -5.151 -16.973 -22.118 1.00 48.91 172 LYS A N 1
ATOM 1403 C CA . LYS A 1 172 ? -4.959 -16.533 -23.524 1.00 48.91 172 LYS A CA 1
ATOM 1404 C C . LYS A 1 172 ? -3.516 -16.643 -24.066 1.00 48.91 172 LYS A C 1
ATOM 1406 O O . LYS A 1 172 ? -3.160 -15.915 -24.986 1.00 48.91 172 LYS A O 1
ATOM 1411 N N . ARG A 1 173 ? -2.674 -17.517 -23.499 1.00 49.28 173 ARG A N 1
ATOM 1412 C CA . ARG A 1 173 ? -1.329 -17.855 -24.026 1.00 49.28 173 ARG A CA 1
ATOM 1413 C C . ARG A 1 173 ? -0.976 -19.336 -23.778 1.00 49.28 173 ARG A C 1
ATOM 1415 O O . ARG A 1 173 ? 0.019 -19.631 -23.126 1.00 49.28 173 ARG A O 1
ATOM 1422 N N . THR A 1 174 ? -1.823 -20.242 -24.269 1.00 48.56 174 THR A N 1
ATOM 1423 C CA . THR A 1 174 ? -1.563 -21.696 -24.369 1.00 48.56 174 THR A CA 1
ATOM 1424 C C . THR A 1 174 ? -2.286 -22.283 -25.590 1.00 48.56 174 THR A C 1
ATOM 1426 O O . THR A 1 174 ? -3.103 -23.186 -25.441 1.00 48.56 174 THR A O 1
ATOM 1429 N N . ASP A 1 175 ? -2.001 -21.712 -26.757 1.00 39.12 175 ASP A N 1
ATOM 1430 C CA . ASP A 1 175 ? -2.216 -22.237 -28.114 1.00 39.12 175 ASP A CA 1
ATOM 1431 C C . ASP A 1 175 ? -1.045 -21.703 -28.967 1.00 39.12 175 ASP A C 1
ATOM 1433 O O . ASP A 1 175 ? -0.627 -20.550 -28.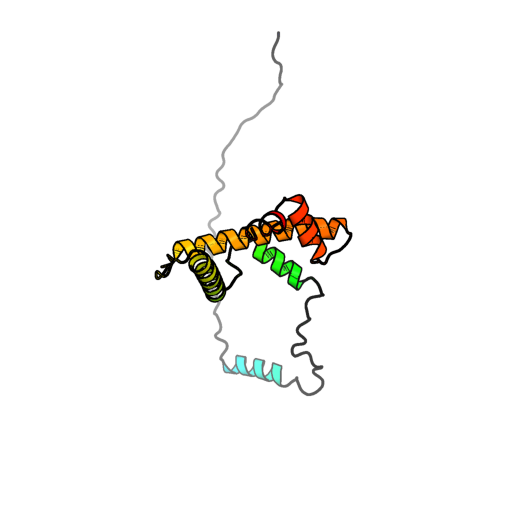682 1.00 39.12 175 ASP A O 1
#

InterPro domains:
  IPR000164 Histone H3/CENP-A [PR00622] (43-57)
  IPR000164 Histone H3/CENP-A [PR00622] (128-144)
  IPR000164 Histone H3/CENP-A [PR00622] (144-165)
  IPR000164 Histone H3/CENP-A [PS00959] (91-99)
  IPR000164 Histone H3/CENP-A [PTHR11426] (14-165)
  IPR000164 Histone H3/CENP-A [SM00428] (58-166)
  IPR007125 Core Histone H2A/H2B/H3 domain [PF00125] (68-161)
  IPR009072 Histone-fold [G3DSA:1.10.20.10] (15-166)
  IPR009072 Histone-fold [SSF47113] (65-163)

Mean predicted aligned error: 18.22 Å

Radius of gyration: 36.67 Å; Cα contacts (8 Å, |Δi|>4): 43; chains: 1; bounding box: 70×84×83 Å

pLDDT: mean 74.21, std 23.64, range [26.78, 97.88]

Secondary structure (DSSP, 8-state):
------------------PPPP---------------HHHHHHHHHHTTTS--S---S-S----PPPTTTTHHHHHHHHTT-----S-HHHHHHHHHHHHHHHHHHTT--S-----HHHHHHHHHHHHHHHHHHHHHHHHHHHHTT-SS--HHHHHHHHHHTT--THHHHSSS--

Sequence (175 aa):
MVCRRCRPERSCRMARTKQMLPSSSRPPTAIKRQVIPLNRRLETKRQLRKTDGADEPAILRALKQPKKGVKALREIRHFQRTTDLLIPRLPFQRLVREVTHEILKERGIAEDYRWQSNALLALQEAGEVYLTCLFEDTNLAAIHARRVTIMPRDISLVRRIRGENVTMLRNKRTD

Foldseek 3Di:
DDDDDDDDDDDDDDDDDDDDDDDDDDDPPPPPPPPPPVVVVVVVVVVVVVVPPDDPPPPPDPPPDPPPPPVVVVVVVVCVVDPDQPDDLVVLVVVVVVVVVVVCVVVVNPDDDDDDPVNSVVVSSVVVVVVVVLVVQLCVVCVVVVHNDGDVVSSVVSCVVVVVPCVVPPPPPDD

Organism: Haemonchus contortus (NCBI:txid6289)